Protein AF-A0A8J5UJA7-F1 (afdb_monomer_lite)

Foldseek 3Di:
DDDDDAQLCLQQFDPPDDDDPRHHPDPVSVVNRVVLFQADLEDEAEQHCLAALASLRVLRSVNGNHHVVGFYWFAHFNNRPCVPPPDWDQDPPRDTDRSDDRSDAQVVVVVSNVVVPDDQPDKDFQDDDDDPDDCPDPVNPDPPSPPPVTGITRGGD

Structure (mmCIF, N/CA/C/O backbone):
data_AF-A0A8J5UJA7-F1
#
_entry.id   AF-A0A8J5UJA7-F1
#
loop_
_atom_site.group_PDB
_atom_site.id
_atom_site.type_symbol
_atom_site.label_atom_id
_atom_site.label_alt_id
_atom_site.label_comp_id
_atom_site.label_asym_id
_atom_site.label_entity_id
_atom_site.label_seq_id
_atom_site.pdbx_PDB_ins_code
_atom_site.Cartn_x
_atom_site.Cartn_y
_atom_site.Cartn_z
_atom_site.occupancy
_atom_site.B_iso_or_equiv
_atom_site.auth_seq_id
_atom_site.auth_comp_id
_atom_site.auth_asym_id
_atom_site.auth_atom_id
_atom_site.pdbx_PDB_model_num
ATOM 1 N N . MET A 1 1 ? -21.028 -2.569 -5.971 1.00 78.75 1 MET A N 1
ATOM 2 C CA . MET A 1 1 ? -19.562 -2.725 -5.891 1.00 78.75 1 MET A CA 1
ATOM 3 C C . MET A 1 1 ? -19.004 -2.415 -7.264 1.00 78.75 1 MET A C 1
ATOM 5 O O . MET A 1 1 ? -19.542 -2.940 -8.232 1.00 78.75 1 MET A O 1
ATOM 9 N N . SER A 1 2 ? -18.017 -1.533 -7.346 1.00 94.25 2 SER A N 1
ATOM 10 C CA . SER A 1 2 ? -17.245 -1.229 -8.556 1.00 94.25 2 SER A CA 1
ATOM 11 C C . SER A 1 2 ? -15.904 -1.968 -8.517 1.00 94.25 2 SER A C 1
ATOM 13 O O . SER A 1 2 ? -15.485 -2.436 -7.459 1.00 94.25 2 SER A O 1
ATOM 15 N N . ILE A 1 3 ? -15.244 -2.079 -9.669 1.00 95.19 3 ILE A N 1
ATOM 16 C CA . ILE A 1 3 ? -13.855 -2.532 -9.799 1.00 95.19 3 ILE A CA 1
ATOM 17 C C . ILE A 1 3 ? -13.183 -1.586 -10.793 1.00 95.19 3 ILE A C 1
ATOM 19 O O . ILE A 1 3 ? -13.734 -1.349 -11.869 1.00 95.19 3 ILE A O 1
ATOM 23 N N . THR A 1 4 ? -12.008 -1.071 -10.443 1.00 93.56 4 THR A N 1
ATOM 24 C CA . THR A 1 4 ? -11.168 -0.268 -11.339 1.00 93.56 4 THR A CA 1
ATOM 25 C C . THR A 1 4 ? -10.038 -1.153 -11.855 1.00 93.56 4 THR A C 1
ATOM 27 O O . THR A 1 4 ? -9.356 -1.799 -11.063 1.00 93.56 4 THR A O 1
ATOM 30 N N . ALA A 1 5 ? -9.851 -1.223 -13.174 1.00 94.56 5 ALA A N 1
ATOM 31 C CA . ALA A 1 5 ? -8.795 -2.025 -13.788 1.00 94.56 5 ALA A CA 1
ATOM 32 C C . ALA A 1 5 ? -7.578 -1.144 -14.107 1.00 94.56 5 ALA A C 1
ATOM 34 O O . ALA A 1 5 ? -7.699 -0.183 -14.860 1.00 94.56 5 ALA A O 1
ATOM 35 N N . GLY A 1 6 ? -6.418 -1.476 -13.540 1.00 93.88 6 GLY A N 1
ATOM 36 C CA . GLY A 1 6 ? -5.172 -0.726 -13.707 1.00 93.88 6 GLY A CA 1
ATOM 37 C C . GLY A 1 6 ? -4.126 -1.122 -12.662 1.00 93.88 6 GLY A C 1
ATOM 38 O O . GLY A 1 6 ? -4.371 -2.001 -11.835 1.00 93.88 6 GLY A O 1
ATOM 39 N N . SER A 1 7 ? -2.962 -0.473 -12.696 1.00 95.19 7 SER A N 1
ATOM 40 C CA . SER A 1 7 ? -1.960 -0.583 -11.629 1.00 95.19 7 SER A CA 1
ATOM 41 C C . SER A 1 7 ? -2.387 0.257 -10.422 1.00 95.19 7 SER A C 1
ATOM 43 O O . SER A 1 7 ? -2.912 1.355 -10.581 1.00 95.19 7 SER A O 1
ATOM 45 N N . PHE A 1 8 ? -2.152 -0.229 -9.201 1.00 97.25 8 PHE A N 1
ATOM 46 C CA . PHE A 1 8 ? -2.604 0.452 -7.983 1.00 97.25 8 PHE A CA 1
ATOM 47 C C . PHE A 1 8 ? -2.068 1.889 -7.865 1.00 97.25 8 PHE A C 1
ATOM 49 O O . PHE A 1 8 ? -2.842 2.818 -7.651 1.00 97.25 8 PHE A O 1
ATOM 56 N N . ILE A 1 9 ? -0.770 2.099 -8.092 1.00 96.62 9 ILE A N 1
ATOM 57 C CA . ILE A 1 9 ? -0.158 3.437 -8.024 1.00 96.62 9 ILE A CA 1
ATOM 58 C C . ILE A 1 9 ? -0.538 4.322 -9.227 1.00 96.62 9 ILE A C 1
ATOM 60 O O . ILE A 1 9 ? -0.515 5.543 -9.125 1.00 96.62 9 ILE A O 1
ATOM 64 N N . ASP A 1 10 ? -0.954 3.726 -10.346 1.00 95.75 10 ASP A N 1
ATOM 65 C CA . ASP A 1 10 ? -1.473 4.446 -11.516 1.00 95.75 10 ASP A CA 1
ATOM 66 C C . ASP A 1 10 ? -2.883 4.999 -11.262 1.00 95.75 10 ASP A C 1
ATOM 68 O O . ASP A 1 10 ? -3.239 6.061 -11.752 1.00 95.75 10 ASP A O 1
ATOM 72 N N . LEU A 1 11 ? -3.678 4.302 -10.445 1.00 96.19 11 LEU A N 1
ATOM 73 C CA . LEU A 1 11 ? -5.052 4.678 -10.103 1.00 96.19 11 LEU A CA 1
ATOM 74 C C . LEU A 1 11 ? -5.156 5.533 -8.827 1.00 96.19 11 LEU A C 1
ATOM 76 O O . LEU A 1 11 ? -6.095 6.320 -8.694 1.00 96.19 11 LEU A O 1
ATOM 80 N N . TYR A 1 12 ? -4.215 5.364 -7.890 1.00 97.44 12 TYR A N 1
ATOM 81 C CA . TYR A 1 12 ? -4.292 5.896 -6.521 1.00 97.44 12 TYR A CA 1
ATOM 82 C C . TYR A 1 12 ? -2.990 6.549 -6.018 1.00 97.44 12 TYR A C 1
ATOM 84 O O . TYR A 1 12 ? -2.925 6.952 -4.862 1.00 97.44 12 TYR A O 1
ATOM 92 N N . GLY A 1 13 ? -1.937 6.638 -6.837 1.00 96.56 13 GLY A N 1
ATOM 93 C CA . GLY A 1 13 ? -0.658 7.238 -6.441 1.00 96.56 13 GLY A CA 1
ATOM 94 C C . GLY A 1 13 ? -0.660 8.773 -6.445 1.00 96.56 13 GLY A C 1
ATOM 95 O O . GLY A 1 13 ? -1.365 9.374 -7.258 1.00 96.56 13 GLY A O 1
ATOM 96 N N . PRO A 1 14 ? 0.153 9.419 -5.586 1.00 95.81 14 PRO A N 1
ATOM 97 C CA . PRO A 1 14 ? 0.363 10.864 -5.627 1.00 95.81 14 PRO A CA 1
ATOM 98 C C . PRO A 1 14 ? 1.118 11.308 -6.892 1.00 95.81 14 PRO A C 1
ATOM 100 O O . PRO A 1 14 ? 1.872 10.520 -7.463 1.00 95.81 14 PRO A O 1
ATOM 103 N N . PRO A 1 15 ? 0.994 12.587 -7.301 1.00 93.25 15 PRO A N 1
ATOM 104 C CA . PRO A 1 15 ? 1.591 13.106 -8.534 1.00 93.25 15 PRO A CA 1
ATOM 105 C C . PRO A 1 15 ? 3.133 13.155 -8.553 1.00 93.25 15 PRO A C 1
ATOM 107 O O . PRO A 1 15 ? 3.705 13.449 -9.600 1.00 93.25 15 PRO A O 1
ATOM 110 N N . ASP A 1 16 ? 3.816 12.900 -7.430 1.00 91.06 16 ASP A N 1
ATOM 111 C CA . ASP A 1 16 ? 5.276 13.016 -7.289 1.00 91.06 16 ASP A CA 1
ATOM 112 C C . ASP A 1 16 ? 6.059 11.720 -7.588 1.00 91.06 16 ASP A C 1
ATOM 114 O O . ASP A 1 16 ? 7.281 11.692 -7.425 1.00 91.06 16 ASP A O 1
ATOM 118 N N . LEU A 1 17 ? 5.386 10.643 -8.009 1.00 91.25 17 LEU A N 1
ATOM 119 C CA . LEU A 1 17 ? 6.049 9.383 -8.362 1.00 91.25 17 LEU A CA 1
ATOM 120 C C . LEU A 1 17 ? 6.726 9.442 -9.743 1.00 91.25 17 LEU A C 1
ATOM 122 O O . LEU A 1 17 ? 6.319 10.180 -10.642 1.00 91.25 17 LEU A O 1
ATOM 126 N N . GLN A 1 18 ? 7.766 8.624 -9.925 1.00 86.62 18 GLN A N 1
ATOM 127 C CA . GLN A 1 18 ? 8.485 8.518 -11.193 1.00 86.62 18 GLN A CA 1
ATOM 128 C C . GLN A 1 18 ? 7.671 7.730 -12.233 1.00 86.62 18 GLN A C 1
ATOM 130 O O . GLN A 1 18 ? 7.105 6.678 -11.931 1.00 86.62 18 GLN A O 1
ATOM 135 N N . ALA A 1 19 ? 7.666 8.210 -13.482 1.00 87.50 19 ALA A N 1
ATOM 136 C CA . ALA A 1 19 ? 7.064 7.505 -14.613 1.00 87.50 19 ALA A CA 1
ATOM 137 C C . ALA A 1 19 ? 7.647 6.087 -14.762 1.00 87.50 19 ALA A C 1
ATOM 139 O O . ALA A 1 19 ? 8.865 5.898 -14.822 1.00 87.50 19 ALA A O 1
ATOM 140 N N . SER A 1 20 ? 6.772 5.083 -14.813 1.00 87.88 20 SER A N 1
ATOM 141 C CA . SER A 1 20 ? 7.143 3.665 -14.853 1.00 87.88 20 SER A CA 1
ATOM 142 C C . SER A 1 20 ? 6.074 2.835 -15.582 1.00 87.88 20 SER A C 1
ATOM 144 O O . SER A 1 20 ? 4.958 3.313 -15.783 1.00 87.88 20 SER A O 1
ATOM 146 N N . PRO A 1 21 ? 6.337 1.561 -15.939 1.00 86.62 21 PRO A N 1
ATOM 147 C CA . PRO A 1 21 ? 5.319 0.670 -16.513 1.00 86.62 21 PRO A CA 1
ATOM 148 C C . PRO A 1 21 ? 4.082 0.445 -15.622 1.00 86.62 21 PRO A C 1
ATOM 150 O O . PRO A 1 21 ? 3.101 -0.141 -16.071 1.00 86.62 21 PRO A O 1
ATOM 153 N N . THR A 1 22 ? 4.147 0.875 -14.360 1.00 90.50 22 THR A N 1
ATOM 154 C CA . THR A 1 22 ? 3.094 0.789 -13.344 1.00 90.50 22 THR A CA 1
ATOM 155 C C . THR A 1 22 ? 2.576 2.156 -12.887 1.00 90.50 22 THR A C 1
ATOM 157 O O . THR A 1 22 ? 1.675 2.174 -12.055 1.00 90.50 22 THR A O 1
ATOM 160 N N . TYR A 1 23 ? 3.104 3.270 -13.407 1.00 93.56 23 TYR A N 1
ATOM 161 C CA . TYR A 1 23 ? 2.689 4.645 -13.105 1.00 93.56 23 TYR A CA 1
ATOM 162 C C . TYR A 1 23 ? 2.832 5.509 -14.368 1.00 93.56 23 TYR A C 1
ATOM 164 O O . TYR A 1 23 ? 3.935 5.895 -14.765 1.00 93.56 23 TYR A O 1
ATOM 172 N N . SER A 1 24 ? 1.709 5.791 -15.019 1.00 92.12 24 SER A N 1
ATOM 173 C CA . SER A 1 24 ? 1.615 6.550 -16.265 1.00 92.12 24 SER A CA 1
ATOM 174 C C . SER A 1 24 ? 1.481 8.056 -16.021 1.00 92.12 24 SER A C 1
ATOM 176 O O . SER A 1 24 ? 1.142 8.508 -14.924 1.00 92.12 24 SER A O 1
ATOM 178 N N . VAL A 1 25 ? 1.694 8.847 -17.073 1.00 90.06 25 VAL A N 1
ATOM 179 C CA . VAL A 1 25 ? 1.474 10.306 -17.090 1.00 90.06 25 VAL A CA 1
ATOM 180 C C . VAL A 1 25 ? 0.385 10.721 -18.091 1.00 90.06 25 VAL A C 1
ATOM 182 O O . VAL A 1 25 ? 0.348 11.866 -18.535 1.00 90.06 25 VAL A O 1
ATOM 185 N N . ASP A 1 26 ? -0.506 9.794 -18.465 1.00 91.56 26 ASP A N 1
ATOM 186 C CA . ASP A 1 26 ? -1.640 10.106 -19.342 1.00 91.56 26 ASP A CA 1
ATOM 187 C C . ASP A 1 26 ? -2.636 11.051 -18.634 1.00 91.56 26 ASP A C 1
ATOM 189 O O . ASP A 1 26 ? -2.985 10.786 -17.477 1.00 91.56 26 ASP A O 1
ATOM 193 N N . PRO A 1 27 ? -3.131 12.123 -19.290 1.00 93.19 27 PRO A N 1
ATOM 194 C CA . PRO A 1 27 ? -4.047 13.081 -18.669 1.00 93.19 27 PRO A CA 1
ATOM 195 C C . PRO A 1 27 ? -5.293 12.441 -18.046 1.00 93.19 27 PRO A C 1
ATOM 197 O O . PRO A 1 27 ? -5.669 12.808 -16.937 1.00 93.19 27 PRO A O 1
ATOM 200 N N . THR A 1 28 ? -5.877 11.427 -18.692 1.00 92.31 28 THR A N 1
ATOM 201 C CA . THR A 1 28 ? -7.068 10.709 -18.198 1.00 92.31 28 THR A CA 1
ATOM 202 C C . THR A 1 28 ? -6.795 10.019 -16.861 1.00 92.31 28 THR A C 1
ATOM 204 O O . THR A 1 28 ? -7.663 9.932 -15.994 1.00 92.31 28 THR A O 1
ATOM 207 N N . VAL A 1 29 ? -5.569 9.526 -16.682 1.00 92.81 29 VAL A N 1
ATOM 208 C CA . VAL A 1 29 ? -5.133 8.794 -15.487 1.00 92.81 29 VAL A CA 1
ATOM 209 C C . VAL A 1 29 ? -4.634 9.754 -14.400 1.00 92.81 29 VAL A C 1
ATOM 211 O O . VAL A 1 29 ? -4.768 9.483 -13.209 1.00 92.81 29 VAL A O 1
ATOM 214 N N . VAL A 1 30 ? -4.095 10.920 -14.775 1.00 94.44 30 VAL A N 1
ATOM 215 C CA . VAL A 1 30 ? -3.848 12.037 -13.840 1.00 94.44 30 VAL A CA 1
ATOM 216 C C . VAL A 1 30 ? -5.168 12.554 -13.252 1.00 94.44 30 VAL A C 1
ATOM 218 O O . VAL A 1 30 ? -5.281 12.655 -12.031 1.00 94.44 30 VAL A O 1
ATOM 221 N N . GLU A 1 31 ? -6.184 12.803 -14.085 1.00 94.25 31 GLU A N 1
ATOM 222 C CA . GLU A 1 31 ? -7.523 13.215 -13.634 1.00 94.25 31 GLU A CA 1
ATOM 223 C C . GLU A 1 31 ? -8.165 12.170 -12.707 1.00 94.25 31 GLU A C 1
ATOM 225 O O . GLU A 1 31 ? -8.730 12.526 -11.673 1.00 94.25 31 GLU A O 1
ATOM 230 N N . LEU A 1 32 ? -8.021 10.877 -13.023 1.00 93.75 32 LEU A N 1
ATOM 231 C CA . LEU A 1 32 ? -8.530 9.787 -12.188 1.00 93.75 32 LEU A CA 1
ATOM 232 C C . LEU A 1 32 ? -7.842 9.709 -10.812 1.00 93.75 32 LEU A C 1
ATOM 234 O O . LEU A 1 32 ? -8.524 9.479 -9.815 1.00 93.75 32 LEU A O 1
ATOM 238 N N . ARG A 1 33 ? -6.521 9.932 -10.732 1.00 95.12 33 ARG A N 1
ATOM 239 C CA . ARG A 1 33 ? -5.782 9.976 -9.453 1.00 95.12 33 ARG A CA 1
ATOM 240 C C . ARG A 1 33 ? -6.229 11.135 -8.573 1.00 95.12 33 ARG A C 1
ATOM 242 O O . ARG A 1 33 ? -6.612 10.895 -7.431 1.00 95.12 33 ARG A O 1
ATOM 249 N N . GLU A 1 34 ? -6.260 12.361 -9.098 1.00 95.62 34 GLU A N 1
ATOM 250 C CA . GLU A 1 34 ? -6.697 13.525 -8.307 1.00 95.62 34 GLU A CA 1
ATOM 251 C C . GLU A 1 34 ? -8.179 13.421 -7.895 1.00 95.62 34 GLU A C 1
ATOM 253 O O . GLU A 1 34 ? -8.538 13.896 -6.820 1.00 95.62 34 GLU A O 1
ATOM 258 N N . ALA A 1 35 ? -9.030 12.726 -8.663 1.00 95.81 35 ALA A N 1
ATOM 259 C CA . ALA A 1 35 ? -10.402 12.400 -8.251 1.00 95.81 35 ALA A CA 1
ATOM 260 C C . ALA A 1 35 ? -10.492 11.335 -7.132 1.00 95.81 35 ALA A C 1
ATOM 262 O O . ALA A 1 35 ? -11.484 11.302 -6.403 1.00 95.81 35 ALA A O 1
ATOM 263 N N . ASN A 1 36 ? -9.473 10.480 -6.978 1.00 96.69 36 ASN A N 1
ATOM 264 C CA . ASN A 1 36 ? -9.382 9.456 -5.929 1.00 96.69 36 ASN A CA 1
ATOM 265 C C . ASN A 1 36 ? -8.641 9.932 -4.660 1.00 96.69 36 ASN A C 1
ATOM 267 O O . ASN A 1 36 ? -8.596 9.203 -3.663 1.00 96.69 36 ASN A O 1
ATOM 271 N N . LYS A 1 37 ? -8.055 11.130 -4.676 1.00 97.69 37 LYS A N 1
ATOM 272 C CA . LYS A 1 37 ? -7.344 11.738 -3.546 1.00 97.69 37 LYS A CA 1
ATOM 273 C C . LYS A 1 37 ? -8.276 12.010 -2.365 1.00 97.69 37 LYS A C 1
ATOM 275 O O . LYS A 1 37 ? -9.363 12.548 -2.556 1.00 97.69 37 LYS A O 1
ATOM 280 N N . GLU A 1 38 ? -7.843 11.672 -1.149 1.00 97.75 38 GLU A N 1
ATOM 281 C CA . GLU A 1 38 ? -8.638 11.814 0.085 1.00 97.75 38 GLU A CA 1
ATOM 282 C C . GLU A 1 38 ? -10.097 11.306 -0.044 1.00 97.75 38 GLU A C 1
ATOM 284 O O . GLU A 1 38 ? -11.034 11.894 0.501 1.00 97.75 38 GLU A O 1
ATOM 289 N N . SER A 1 39 ? -10.316 10.215 -0.790 1.00 97.38 39 SER A N 1
ATOM 290 C CA . SER A 1 39 ? -11.662 9.733 -1.141 1.00 97.38 39 SER A CA 1
ATOM 291 C C . SER A 1 39 ? -12.127 8.521 -0.326 1.00 97.38 39 SER A C 1
ATOM 293 O O . SER A 1 39 ? -13.333 8.365 -0.109 1.00 97.38 39 SER A O 1
ATOM 295 N N . PHE A 1 40 ? -11.204 7.706 0.197 1.00 96.94 40 PHE A N 1
ATOM 296 C CA . PHE A 1 40 ? -11.518 6.480 0.937 1.00 96.94 40 PHE A CA 1
ATOM 297 C C . PHE A 1 40 ? -11.400 6.668 2.452 1.00 96.94 40 PHE A C 1
ATOM 299 O O . PHE A 1 40 ? -10.381 7.124 2.961 1.00 96.94 40 PHE A O 1
ATOM 306 N N . ASP A 1 41 ? -12.439 6.268 3.186 1.00 96.06 41 ASP A N 1
ATOM 307 C CA . ASP A 1 41 ? -12.427 6.208 4.656 1.00 96.06 41 ASP A CA 1
ATOM 308 C C . ASP A 1 41 ? -11.597 5.014 5.161 1.00 96.06 41 ASP A C 1
ATOM 310 O O . ASP A 1 41 ? -11.020 5.070 6.240 1.00 96.06 41 ASP A O 1
ATOM 314 N N . VAL A 1 42 ? -11.544 3.937 4.366 1.00 96.31 42 VAL A N 1
ATOM 315 C CA . VAL A 1 42 ? -10.899 2.651 4.667 1.00 96.31 42 VAL A CA 1
ATOM 316 C C . VAL A 1 42 ? -10.222 2.118 3.402 1.00 96.31 42 VAL A C 1
ATOM 318 O O . VAL A 1 42 ? -10.880 1.964 2.372 1.00 96.31 42 VAL A O 1
ATOM 321 N N . VAL A 1 43 ? -8.947 1.741 3.499 1.00 97.06 43 VAL A N 1
ATOM 322 C CA . VAL A 1 43 ? -8.238 0.904 2.517 1.00 97.06 43 VAL A CA 1
ATOM 323 C C . VAL A 1 43 ? -7.927 -0.454 3.144 1.00 97.06 43 VAL A C 1
ATOM 325 O O . VAL A 1 43 ? -7.519 -0.539 4.301 1.00 97.06 43 VAL A O 1
ATOM 328 N N . VAL A 1 44 ? -8.111 -1.533 2.376 1.00 97.44 44 VAL A N 1
ATOM 329 C CA . VAL A 1 44 ? -7.785 -2.900 2.811 1.00 97.44 44 VAL A CA 1
ATOM 330 C C . VAL A 1 44 ? -6.847 -3.565 1.809 1.00 97.44 44 VAL A C 1
ATOM 332 O O . VAL A 1 44 ? -7.223 -3.786 0.659 1.00 97.44 44 VAL A O 1
ATOM 335 N N . THR A 1 45 ? -5.642 -3.929 2.247 1.00 97.12 45 THR A N 1
ATOM 336 C CA . THR A 1 45 ? -4.664 -4.686 1.453 1.00 97.12 45 THR A CA 1
ATOM 337 C C . THR A 1 45 ? -4.581 -6.125 1.963 1.00 97.12 45 THR A C 1
ATOM 339 O O . THR A 1 45 ? -4.406 -6.359 3.158 1.00 97.12 45 THR A O 1
ATOM 342 N N . SER A 1 46 ? -4.714 -7.120 1.081 1.00 95.88 46 SER A N 1
ATOM 343 C CA . SER A 1 46 ? -4.636 -8.534 1.476 1.00 95.88 46 SER A CA 1
ATOM 344 C C . SER A 1 46 ? -3.796 -9.346 0.494 1.00 95.88 46 SER A C 1
ATOM 346 O O . SER A 1 46 ? -4.138 -9.392 -0.684 1.00 95.88 46 SER A O 1
ATOM 348 N N . PHE A 1 47 ? -2.700 -9.953 0.974 1.00 94.38 47 PHE A N 1
ATOM 349 C CA . PHE A 1 47 ? -1.666 -10.616 0.152 1.00 94.38 47 PHE A CA 1
ATOM 350 C C . PHE A 1 47 ? -1.230 -9.736 -1.041 1.00 94.38 47 PHE A C 1
ATOM 352 O O . PHE A 1 47 ? -1.348 -10.137 -2.198 1.00 94.38 47 PHE A O 1
ATOM 359 N N . PHE A 1 48 ? -0.841 -8.487 -0.747 1.00 96.81 48 PHE A N 1
ATOM 360 C CA . PHE A 1 48 ? -0.718 -7.428 -1.756 1.00 96.81 48 PHE A CA 1
ATOM 361 C C . PHE A 1 48 ? 0.539 -6.553 -1.644 1.00 96.81 48 PHE A C 1
ATOM 363 O O . PHE A 1 48 ? 1.119 -6.218 -2.676 1.00 96.81 48 PHE A O 1
ATOM 370 N N . LEU A 1 49 ? 0.984 -6.175 -0.436 1.00 95.56 49 LEU A N 1
ATOM 371 C CA . LEU A 1 49 ? 2.151 -5.287 -0.278 1.00 95.56 49 LEU A CA 1
ATOM 372 C C . LEU A 1 49 ? 3.430 -5.894 -0.862 1.00 95.56 49 LEU A C 1
ATOM 374 O O . LEU A 1 49 ? 4.248 -5.190 -1.444 1.00 95.56 49 LEU A O 1
ATOM 378 N N . ASP A 1 50 ? 3.562 -7.211 -0.758 1.00 93.62 50 ASP A N 1
ATOM 379 C CA . ASP A 1 50 ? 4.668 -7.990 -1.295 1.00 93.62 50 ASP A CA 1
ATOM 380 C C . ASP A 1 50 ? 4.627 -8.174 -2.822 1.00 93.62 50 ASP A C 1
ATOM 382 O O . ASP A 1 50 ? 5.591 -8.671 -3.399 1.00 93.62 50 ASP A O 1
ATOM 386 N N . THR A 1 51 ? 3.582 -7.693 -3.508 1.00 95.50 51 THR A N 1
ATOM 387 C CA . THR A 1 51 ? 3.551 -7.584 -4.982 1.00 95.50 51 THR A CA 1
ATOM 388 C C . THR A 1 51 ? 4.179 -6.291 -5.519 1.00 95.50 51 THR A C 1
ATOM 390 O O . THR A 1 51 ? 4.283 -6.116 -6.734 1.00 95.50 51 THR A O 1
ATOM 393 N N . ALA A 1 52 ? 4.629 -5.385 -4.644 1.00 93.94 52 ALA A N 1
ATOM 394 C CA . ALA A 1 52 ? 5.287 -4.145 -5.037 1.00 93.94 52 ALA A CA 1
ATOM 395 C C . ALA A 1 52 ? 6.748 -4.372 -5.469 1.00 93.94 52 ALA A C 1
ATOM 397 O O . ALA A 1 52 ? 7.517 -5.017 -4.762 1.00 93.94 52 ALA A O 1
ATOM 398 N N . SER A 1 53 ? 7.166 -3.755 -6.580 1.00 91.94 53 SER A N 1
ATOM 399 C CA . SER A 1 53 ? 8.593 -3.546 -6.895 1.00 91.94 53 SER A CA 1
ATOM 400 C C . SER A 1 53 ? 9.197 -2.366 -6.124 1.00 91.94 53 SER A C 1
ATOM 402 O O . SER A 1 53 ? 10.409 -2.284 -5.949 1.00 91.94 53 SER A O 1
ATOM 404 N N . ASN A 1 54 ? 8.349 -1.447 -5.654 1.00 93.94 54 ASN A N 1
ATOM 405 C CA . ASN A 1 54 ? 8.711 -0.378 -4.735 1.00 93.94 54 ASN A CA 1
ATOM 406 C C . ASN A 1 54 ? 7.592 -0.197 -3.700 1.00 93.94 54 ASN A C 1
ATOM 408 O O . ASN A 1 54 ? 6.550 0.400 -3.976 1.00 93.94 54 ASN A O 1
ATOM 412 N N . ILE A 1 55 ? 7.806 -0.718 -2.492 1.00 95.44 55 ILE A N 1
ATOM 413 C CA . ILE A 1 55 ? 6.830 -0.636 -1.397 1.00 95.44 55 ILE A CA 1
ATOM 414 C C . ILE A 1 55 ? 6.550 0.812 -0.951 1.00 95.44 55 ILE A C 1
ATOM 416 O O . ILE A 1 55 ? 5.444 1.114 -0.506 1.00 95.44 55 ILE A O 1
ATOM 420 N N . ILE A 1 56 ? 7.502 1.735 -1.135 1.00 95.56 56 ILE A N 1
ATOM 421 C CA . ILE A 1 56 ? 7.344 3.153 -0.774 1.00 95.56 56 ILE A CA 1
ATOM 422 C C . ILE A 1 56 ? 6.261 3.807 -1.648 1.00 95.56 56 ILE A C 1
ATOM 424 O O . ILE A 1 56 ? 5.449 4.580 -1.144 1.00 95.56 56 ILE A O 1
ATOM 428 N N . GLU A 1 57 ? 6.198 3.463 -2.939 1.00 95.75 57 GLU A N 1
ATOM 429 C CA . GLU A 1 57 ? 5.159 3.940 -3.866 1.00 95.75 57 GLU A CA 1
ATOM 430 C C . GLU A 1 57 ? 3.766 3.428 -3.473 1.00 95.75 57 GLU A C 1
ATOM 432 O O . GLU A 1 57 ? 2.793 4.178 -3.542 1.00 95.75 57 GLU A O 1
ATOM 437 N N . TYR A 1 58 ? 3.669 2.182 -2.996 1.00 97.25 58 TYR A N 1
ATOM 438 C CA . TYR A 1 58 ? 2.413 1.615 -2.495 1.00 97.25 58 TYR A CA 1
ATOM 439 C C . TYR A 1 58 ? 1.949 2.328 -1.217 1.00 97.25 58 TYR A C 1
ATOM 441 O O . TYR A 1 58 ? 0.795 2.742 -1.150 1.00 97.25 58 TYR A O 1
ATOM 449 N N . ILE A 1 59 ? 2.828 2.536 -0.227 1.00 97.00 59 ILE A N 1
ATOM 450 C CA . ILE A 1 59 ? 2.462 3.243 1.017 1.00 97.00 59 ILE A CA 1
ATOM 451 C C . ILE A 1 59 ? 2.075 4.702 0.720 1.00 97.00 59 ILE A C 1
ATOM 453 O O . ILE A 1 59 ? 1.077 5.194 1.248 1.00 97.00 59 ILE A O 1
ATOM 457 N N . LYS A 1 60 ? 2.797 5.377 -0.187 1.00 96.94 60 LYS A N 1
ATOM 458 C CA . LYS A 1 60 ? 2.436 6.714 -0.690 1.00 96.94 60 LYS A CA 1
ATOM 459 C C . LYS A 1 60 ? 1.048 6.749 -1.336 1.00 96.94 60 LYS A C 1
ATOM 461 O O . LYS A 1 60 ? 0.279 7.660 -1.049 1.00 96.94 60 LYS A O 1
ATOM 466 N N . ALA A 1 61 ? 0.718 5.778 -2.188 1.00 97.62 61 ALA A N 1
ATOM 467 C CA . ALA A 1 61 ? -0.592 5.692 -2.834 1.00 97.62 61 ALA A CA 1
ATOM 468 C C . ALA A 1 61 ? -1.727 5.441 -1.826 1.00 97.62 61 ALA A C 1
ATOM 470 O O . ALA A 1 61 ? -2.761 6.101 -1.886 1.00 97.62 61 ALA A O 1
ATOM 471 N N . ILE A 1 62 ? -1.507 4.557 -0.846 1.00 98.06 62 ILE A N 1
ATOM 472 C CA . ILE A 1 62 ? -2.455 4.320 0.256 1.00 98.06 62 ILE A CA 1
ATOM 473 C C . ILE A 1 62 ? -2.688 5.617 1.043 1.00 98.06 62 ILE A C 1
ATOM 475 O O . ILE A 1 62 ? -3.833 5.990 1.266 1.00 98.06 62 ILE A O 1
ATOM 479 N N . SER A 1 63 ? -1.619 6.335 1.403 1.00 96.31 63 SER A N 1
ATOM 480 C CA . SER A 1 63 ? -1.692 7.619 2.115 1.00 96.31 63 SER A CA 1
ATOM 481 C C . SER A 1 63 ? -2.428 8.711 1.324 1.00 96.31 63 SER A C 1
ATOM 483 O O . SER A 1 63 ? -3.208 9.463 1.897 1.00 96.31 63 SER A O 1
ATOM 485 N N . TYR A 1 64 ? -2.216 8.788 0.007 1.00 97.44 64 TYR A N 1
ATOM 486 C CA . TYR A 1 64 ? -2.812 9.812 -0.859 1.00 97.44 64 TYR A CA 1
ATOM 487 C C . TYR A 1 64 ? -4.312 9.596 -1.123 1.00 97.44 64 TYR A C 1
ATOM 489 O O . TYR A 1 64 ? -5.063 10.570 -1.228 1.00 97.44 64 TYR A O 1
ATOM 497 N N . CYS A 1 65 ? -4.769 8.343 -1.236 1.00 97.69 65 CYS A N 1
ATOM 498 C CA . CYS A 1 65 ? -6.185 8.044 -1.463 1.00 97.69 65 CYS A CA 1
ATOM 499 C C . CYS A 1 65 ? -7.011 7.945 -0.163 1.00 97.69 65 CYS A C 1
ATOM 501 O O . CYS A 1 65 ? -8.234 8.122 -0.207 1.00 97.69 65 CYS A O 1
ATOM 503 N N . LEU A 1 66 ? -6.359 7.739 0.990 1.00 97.50 66 LEU A N 1
ATOM 504 C CA . LEU A 1 66 ? -6.971 7.856 2.317 1.00 97.50 66 LEU A CA 1
ATOM 505 C C . LEU A 1 66 ? -7.447 9.279 2.605 1.00 97.50 66 LEU A C 1
ATOM 507 O O . LEU A 1 66 ? -6.740 10.257 2.371 1.00 97.50 66 LEU A O 1
ATOM 511 N N . LYS A 1 67 ? -8.623 9.387 3.219 1.00 96.06 67 LYS A N 1
ATOM 512 C CA . LYS A 1 67 ? -9.039 10.591 3.944 1.00 96.06 67 LYS A CA 1
ATOM 513 C C . LYS A 1 67 ? -8.111 10.861 5.131 1.00 96.06 67 LYS A C 1
ATOM 515 O O . LYS A 1 67 ? -7.502 9.948 5.689 1.00 96.06 67 LYS A O 1
ATOM 520 N N . LYS A 1 68 ? -8.088 12.120 5.577 1.00 91.75 68 LYS A N 1
ATOM 521 C CA . LYS A 1 68 ? -7.599 12.470 6.921 1.00 91.75 68 LYS A CA 1
ATOM 522 C C . LYS A 1 68 ? -8.372 11.664 7.966 1.00 91.75 68 LYS A C 1
ATOM 524 O O . LYS A 1 68 ? -9.578 11.479 7.817 1.00 91.75 68 LYS A O 1
ATOM 529 N N . ASP A 1 69 ? -7.654 11.175 8.974 1.00 89.75 69 ASP A N 1
ATOM 530 C CA . ASP A 1 69 ? -8.156 10.255 10.006 1.00 89.75 69 ASP A CA 1
ATOM 531 C C . ASP A 1 69 ? -8.749 8.938 9.439 1.00 89.75 69 ASP A C 1
ATOM 533 O O . ASP A 1 69 ? -9.552 8.270 10.090 1.00 89.75 69 ASP A O 1
ATOM 537 N N . GLY A 1 70 ? -8.359 8.572 8.209 1.00 93.00 70 GLY A N 1
ATOM 538 C CA . GLY A 1 70 ? -8.739 7.335 7.529 1.00 93.00 70 GLY A CA 1
ATOM 539 C C . GLY A 1 70 ? -7.901 6.113 7.925 1.00 93.00 70 GLY A C 1
ATOM 540 O O . GLY A 1 70 ? -6.853 6.212 8.561 1.00 93.00 70 GLY A O 1
ATOM 541 N N . ILE A 1 71 ? -8.386 4.947 7.503 1.00 94.88 71 ILE A N 1
ATOM 542 C CA . ILE A 1 71 ? -8.055 3.621 8.046 1.00 94.88 71 ILE A CA 1
ATOM 543 C C . ILE A 1 71 ? -7.293 2.764 7.021 1.00 94.88 71 ILE A C 1
ATOM 545 O O . ILE A 1 71 ? -7.684 2.722 5.852 1.00 94.88 71 ILE A O 1
ATOM 549 N N . TRP A 1 72 ? -6.270 2.000 7.436 1.00 97.75 72 TRP A N 1
ATOM 550 C CA . TRP A 1 72 ? -5.536 1.077 6.543 1.00 97.75 72 TRP A CA 1
ATOM 551 C C . TRP A 1 72 ? -5.311 -0.336 7.124 1.00 97.75 72 TRP A C 1
ATOM 553 O O . TRP A 1 72 ? -4.293 -0.659 7.734 1.00 97.75 72 TRP A O 1
ATOM 563 N N . ILE A 1 73 ? -6.218 -1.260 6.820 1.00 96.00 73 ILE A N 1
ATOM 564 C CA . ILE A 1 73 ? -6.085 -2.658 7.247 1.00 96.00 73 ILE A CA 1
ATOM 565 C C . ILE A 1 73 ? -5.206 -3.430 6.251 1.00 96.00 73 ILE A C 1
ATOM 567 O O . ILE A 1 73 ? -5.539 -3.538 5.073 1.00 96.00 73 ILE A O 1
ATOM 571 N N . ASN A 1 74 ? -4.123 -4.051 6.716 1.00 95.69 74 ASN A N 1
ATOM 572 C CA . ASN A 1 74 ? -3.248 -4.907 5.916 1.00 95.69 74 ASN A CA 1
ATOM 573 C C . ASN A 1 74 ? -3.085 -6.324 6.501 1.00 95.69 74 ASN A C 1
ATOM 575 O O . ASN A 1 74 ? -2.627 -6.500 7.631 1.00 95.69 74 ASN A O 1
ATOM 579 N N . PHE A 1 75 ? -3.350 -7.345 5.681 1.00 93.75 75 PHE A N 1
ATOM 580 C CA . PHE A 1 75 ? -3.175 -8.761 6.020 1.00 93.75 75 PHE A CA 1
ATOM 581 C C . PHE A 1 75 ? -2.322 -9.491 4.973 1.00 93.75 75 PHE A C 1
ATOM 583 O O . PHE A 1 75 ? -2.756 -9.664 3.836 1.00 93.75 75 PHE A O 1
ATOM 590 N N . GLY A 1 76 ? -1.152 -10.015 5.339 1.00 90.56 76 GLY A N 1
ATOM 591 C CA . GLY A 1 76 ? -0.363 -10.832 4.414 1.00 90.56 76 GLY A CA 1
ATOM 592 C C . GLY A 1 76 ? 0.955 -11.359 4.987 1.00 90.56 76 GLY A C 1
ATOM 593 O O . GLY A 1 76 ? 1.291 -11.079 6.139 1.00 90.56 76 GLY A O 1
ATOM 594 N N . PRO A 1 77 ? 1.695 -12.148 4.191 1.00 91.50 77 PRO A N 1
ATOM 595 C CA . PRO A 1 77 ? 3.120 -12.371 4.380 1.00 91.50 77 PRO A CA 1
ATOM 596 C C . PRO A 1 77 ? 3.923 -11.156 3.870 1.00 91.50 77 PRO A C 1
ATOM 598 O O . PRO A 1 77 ? 3.358 -10.126 3.510 1.00 91.50 77 PRO A O 1
ATOM 601 N N . LEU A 1 78 ? 5.251 -11.288 3.866 1.00 92.00 78 LEU A N 1
ATOM 602 C CA . LEU A 1 78 ? 6.166 -10.424 3.115 1.00 92.00 78 LEU A CA 1
ATOM 603 C C . LEU A 1 78 ? 7.015 -11.319 2.199 1.00 92.00 78 LEU A C 1
ATOM 605 O O . LEU A 1 78 ? 8.197 -11.542 2.455 1.00 92.00 78 LEU A O 1
ATOM 609 N N . LEU A 1 79 ? 6.373 -11.936 1.204 1.00 92.88 79 LEU A N 1
ATOM 610 C CA . LEU A 1 79 ? 7.008 -12.819 0.222 1.00 92.88 79 LEU A CA 1
ATOM 611 C C . LEU A 1 79 ? 7.252 -12.029 -1.070 1.00 92.88 79 LEU A C 1
ATOM 613 O O . LEU A 1 79 ? 6.498 -12.147 -2.035 1.00 92.88 79 LEU A O 1
ATOM 617 N N . TRP A 1 80 ? 8.272 -11.171 -1.038 1.00 93.19 80 TRP A N 1
ATOM 618 C CA . TRP A 1 80 ? 8.538 -10.159 -2.061 1.00 93.19 80 TRP A CA 1
ATOM 619 C C . TRP A 1 80 ? 8.598 -10.754 -3.477 1.00 93.19 80 TRP A C 1
ATOM 621 O O . TRP A 1 80 ? 9.495 -11.521 -3.819 1.00 93.19 80 TRP A O 1
ATOM 631 N N . HIS A 1 81 ? 7.637 -10.379 -4.323 1.00 91.62 81 HIS A N 1
ATOM 632 C CA . HIS A 1 81 ? 7.377 -11.016 -5.617 1.00 91.62 81 HIS A CA 1
ATOM 633 C C . HIS A 1 81 ? 8.542 -10.910 -6.614 1.00 91.62 81 HIS A C 1
ATOM 635 O O . HIS A 1 81 ? 8.679 -11.754 -7.499 1.00 91.62 81 HIS A O 1
ATOM 641 N N . PHE A 1 82 ? 9.380 -9.882 -6.466 1.00 91.50 82 PHE A N 1
ATOM 642 C CA . PHE A 1 82 ? 10.556 -9.640 -7.301 1.00 91.50 82 PHE A CA 1
ATOM 643 C C . PHE A 1 82 ? 11.876 -10.066 -6.635 1.00 91.50 82 PHE A C 1
ATOM 645 O O . PHE A 1 82 ? 12.943 -9.820 -7.200 1.00 91.50 82 PHE A O 1
ATOM 652 N N . GLU A 1 83 ? 11.840 -10.745 -5.479 1.00 88.62 83 GLU A N 1
ATOM 653 C CA . GLU A 1 83 ? 13.045 -11.317 -4.872 1.00 88.62 83 GLU A CA 1
ATOM 654 C C . GLU A 1 83 ? 13.709 -12.286 -5.864 1.00 88.62 83 GLU A C 1
ATOM 656 O O . GLU A 1 83 ? 13.105 -13.236 -6.362 1.00 88.62 83 GLU A O 1
ATOM 661 N N . GLY A 1 84 ? 14.973 -12.020 -6.197 1.00 87.81 84 GLY A N 1
ATOM 662 C CA . GLY A 1 84 ? 15.691 -12.796 -7.207 1.00 87.81 84 GLY A CA 1
ATOM 663 C C . GLY A 1 84 ? 15.334 -12.470 -8.665 1.00 87.81 84 GLY A C 1
ATOM 664 O O . GLY A 1 84 ? 15.916 -13.086 -9.555 1.00 87.81 84 GLY A O 1
ATOM 665 N N . ASP A 1 85 ? 14.489 -11.477 -8.966 1.00 88.81 85 ASP A N 1
ATOM 666 C CA . ASP A 1 85 ? 14.323 -10.996 -10.344 1.00 88.81 85 ASP A CA 1
ATOM 667 C C . ASP A 1 85 ? 15.623 -10.312 -10.808 1.00 88.81 85 ASP A C 1
ATOM 669 O O . ASP A 1 85 ? 16.111 -9.364 -10.194 1.00 88.81 85 ASP A O 1
ATOM 673 N N . HIS A 1 86 ? 16.261 -10.830 -11.857 1.00 86.12 86 HIS A N 1
ATOM 674 C CA . HIS A 1 86 ? 17.472 -10.248 -12.455 1.00 86.12 86 HIS A CA 1
ATOM 675 C C . HIS A 1 86 ? 17.184 -9.481 -13.755 1.00 86.12 86 HIS A C 1
ATOM 677 O O . HIS A 1 86 ? 18.121 -8.988 -14.385 1.00 86.12 86 HIS A O 1
ATOM 683 N N . ASN A 1 87 ? 15.918 -9.362 -14.163 1.00 85.56 87 ASN A N 1
ATOM 684 C CA . ASN A 1 87 ? 15.544 -8.606 -15.350 1.00 85.56 87 ASN A CA 1
ATOM 685 C C . ASN A 1 87 ? 15.688 -7.096 -15.108 1.00 85.56 87 ASN A C 1
ATOM 687 O O . ASN A 1 87 ? 15.296 -6.565 -14.069 1.00 85.56 87 ASN A O 1
ATOM 691 N N . VAL A 1 88 ? 16.212 -6.397 -16.114 1.00 82.81 88 VAL A N 1
ATOM 692 C CA . VAL A 1 88 ? 16.295 -4.933 -16.150 1.00 82.81 88 VAL A CA 1
ATOM 693 C C . VAL A 1 88 ? 15.503 -4.459 -17.359 1.00 82.81 88 VAL A C 1
ATOM 695 O O . VAL A 1 88 ? 15.785 -4.864 -18.486 1.00 82.81 88 VAL A O 1
ATOM 698 N N . THR A 1 89 ? 14.501 -3.614 -17.131 1.00 81.62 89 THR A N 1
ATOM 699 C CA . THR A 1 89 ? 13.730 -2.974 -18.209 1.00 81.62 89 THR A CA 1
ATOM 700 C C . THR A 1 89 ? 14.295 -1.578 -18.441 1.00 81.62 89 THR A C 1
ATOM 702 O O . THR A 1 89 ? 14.598 -0.888 -17.476 1.00 81.62 89 THR A O 1
ATOM 705 N N . MET A 1 90 ? 14.434 -1.129 -19.687 1.00 78.69 90 MET A N 1
ATOM 706 C CA . MET A 1 90 ? 14.819 0.264 -19.944 1.00 78.69 90 MET A CA 1
ATOM 707 C C . MET A 1 90 ? 13.579 1.155 -19.866 1.00 78.69 90 MET A C 1
ATOM 709 O O . MET A 1 90 ? 12.605 0.920 -20.580 1.00 78.69 90 MET A O 1
ATOM 713 N N . GLY A 1 91 ? 13.613 2.143 -18.974 1.00 73.62 91 GLY A N 1
ATOM 714 C CA . GLY A 1 91 ? 12.625 3.213 -18.898 1.00 73.62 91 GLY A CA 1
ATOM 715 C C . GLY A 1 91 ? 12.931 4.350 -19.871 1.00 73.62 91 GLY A C 1
ATOM 716 O O . GLY A 1 91 ? 13.843 4.271 -20.702 1.00 73.62 91 GLY A O 1
ATOM 717 N N . GLU A 1 92 ? 12.185 5.445 -19.740 1.00 69.38 92 GLU A N 1
ATOM 718 C CA . GLU A 1 92 ? 12.462 6.671 -20.488 1.00 69.38 92 GLU A CA 1
ATOM 719 C C . GLU A 1 92 ? 13.891 7.181 -20.220 1.00 69.38 92 GLU A C 1
ATOM 721 O O . GLU A 1 92 ? 14.470 6.971 -19.151 1.00 69.38 92 GLU A O 1
ATOM 726 N N . GLY A 1 93 ? 14.506 7.806 -21.228 1.00 75.50 93 GLY A N 1
ATOM 727 C CA . GLY A 1 93 ? 15.887 8.293 -21.136 1.00 75.50 93 GLY A CA 1
ATOM 728 C C . GLY A 1 93 ? 16.967 7.204 -21.011 1.00 75.50 93 GLY A C 1
ATOM 729 O O . GLY A 1 93 ? 18.103 7.536 -20.686 1.00 75.50 93 GLY A O 1
ATOM 730 N N . ASN A 1 94 ? 16.643 5.929 -21.275 1.00 77.44 94 ASN A N 1
A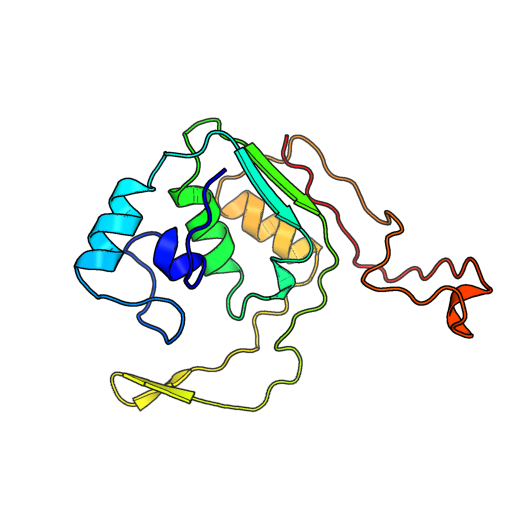TOM 731 C CA . ASN A 1 94 ? 17.507 4.758 -21.038 1.00 77.44 94 ASN A CA 1
ATOM 732 C C . ASN A 1 94 ? 17.884 4.541 -19.557 1.00 77.44 94 ASN A C 1
ATOM 734 O O . ASN A 1 94 ? 18.921 3.943 -19.262 1.00 77.44 94 ASN A O 1
ATOM 738 N N . VAL A 1 95 ? 17.056 5.005 -18.616 1.00 79.94 95 VAL A N 1
ATOM 739 C CA . VAL A 1 95 ? 17.249 4.713 -17.188 1.00 79.94 95 VAL A CA 1
ATOM 740 C C . VAL A 1 95 ? 16.902 3.236 -16.920 1.00 79.94 95 VAL A C 1
ATOM 742 O O . VAL A 1 95 ? 15.805 2.804 -17.283 1.00 79.94 95 VAL A O 1
ATOM 745 N N . PRO A 1 96 ? 17.790 2.436 -16.298 1.00 82.81 96 PRO A N 1
ATOM 746 C CA . PRO A 1 96 ? 17.507 1.035 -16.001 1.00 82.81 96 PRO A CA 1
ATOM 747 C C . PRO A 1 96 ? 16.511 0.906 -14.841 1.00 82.81 96 PRO A C 1
ATOM 749 O O . PRO A 1 96 ? 16.824 1.227 -13.696 1.00 82.81 96 PRO A O 1
ATOM 752 N N . ILE A 1 97 ? 15.321 0.383 -15.130 1.00 83.75 97 ILE A N 1
ATOM 753 C CA . ILE A 1 97 ? 14.313 0.008 -14.138 1.00 83.75 97 ILE A CA 1
ATOM 754 C C . ILE A 1 97 ? 14.640 -1.398 -13.630 1.00 83.75 97 ILE A C 1
ATOM 756 O O . ILE A 1 97 ? 14.549 -2.387 -14.367 1.00 83.75 97 ILE A O 1
ATOM 760 N N . ILE A 1 98 ? 15.007 -1.468 -12.353 1.00 85.75 98 ILE A N 1
ATOM 761 C CA . ILE A 1 98 ? 15.252 -2.695 -11.592 1.00 85.75 98 ILE A CA 1
ATOM 762 C C . ILE A 1 98 ? 14.035 -2.908 -10.684 1.00 85.75 98 ILE A C 1
ATOM 764 O O . ILE A 1 98 ? 13.587 -1.967 -10.037 1.00 85.75 98 ILE A O 1
ATOM 768 N N . ARG A 1 99 ? 13.474 -4.123 -10.655 1.00 85.62 99 ARG A N 1
ATOM 769 C CA . ARG A 1 99 ? 12.241 -4.427 -9.894 1.00 85.62 99 ARG A CA 1
ATOM 770 C C . ARG A 1 99 ? 12.472 -4.940 -8.471 1.00 85.62 99 ARG A C 1
ATOM 772 O O . ARG A 1 99 ? 11.512 -5.104 -7.729 1.00 85.62 99 ARG A O 1
ATOM 779 N N . LYS A 1 100 ? 13.733 -5.204 -8.138 1.00 88.00 100 LYS A N 1
ATOM 780 C CA . LYS A 1 100 ? 14.214 -5.746 -6.867 1.00 88.00 100 LYS A CA 1
ATOM 781 C C . LYS A 1 100 ? 15.114 -4.753 -6.134 1.00 88.00 100 LYS A C 1
ATOM 783 O O . LYS A 1 100 ? 15.588 -3.792 -6.739 1.00 88.00 100 LYS A O 1
ATOM 788 N N . GLY A 1 101 ? 15.450 -5.053 -4.886 1.00 86.50 101 GLY A N 1
ATOM 789 C CA . GLY A 1 101 ? 16.342 -4.261 -4.031 1.00 86.50 101 GLY A CA 1
ATOM 790 C C . GLY A 1 101 ? 15.619 -3.454 -2.951 1.00 86.50 101 GLY A C 1
ATOM 791 O O . GLY A 1 101 ? 16.257 -2.652 -2.273 1.00 86.50 101 GLY A O 1
ATOM 792 N N . LEU A 1 102 ? 14.305 -3.650 -2.802 1.00 91.19 102 LEU A N 1
ATOM 793 C CA . LEU A 1 102 ? 13.457 -3.050 -1.764 1.00 91.19 102 LEU A CA 1
ATOM 794 C C . LEU A 1 102 ? 12.692 -4.128 -0.972 1.00 91.19 102 LEU A C 1
ATOM 796 O O . LEU A 1 102 ? 11.601 -3.884 -0.457 1.00 91.19 102 LEU A O 1
ATOM 800 N N . GLU A 1 103 ? 13.283 -5.320 -0.859 1.00 92.19 103 GLU A N 1
ATOM 801 C CA . GLU A 1 103 ? 12.819 -6.452 -0.050 1.00 92.19 103 GLU A CA 1
ATOM 802 C C . GLU A 1 103 ? 13.020 -6.171 1.451 1.00 92.19 103 GLU A C 1
ATOM 804 O O . GLU A 1 103 ? 13.840 -6.801 2.121 1.00 92.19 103 GLU A O 1
ATOM 809 N N . LEU A 1 104 ? 12.303 -5.176 1.983 1.00 93.19 104 LEU A N 1
ATOM 810 C CA . LEU A 1 104 ? 12.451 -4.729 3.370 1.00 93.19 104 LEU A CA 1
ATOM 811 C C . LEU A 1 104 ? 12.208 -5.868 4.365 1.00 93.19 104 LEU A C 1
ATOM 813 O O . LEU A 1 104 ? 11.322 -6.713 4.171 1.00 93.19 104 LEU A O 1
ATOM 817 N N . SER A 1 105 ? 12.938 -5.854 5.485 1.00 92.50 105 SER A N 1
ATOM 818 C CA . SER A 1 105 ? 12.534 -6.679 6.616 1.00 92.50 105 SER A CA 1
ATOM 819 C C . SER A 1 105 ? 11.249 -6.120 7.230 1.00 92.50 105 SER A C 1
ATOM 821 O O . SER A 1 105 ? 10.880 -4.955 7.061 1.00 92.50 105 SER A O 1
ATOM 823 N N . ARG A 1 106 ? 10.551 -6.979 7.973 1.00 88.56 106 ARG A N 1
ATOM 824 C CA . ARG A 1 106 ? 9.294 -6.634 8.643 1.00 88.56 106 ARG A CA 1
ATOM 825 C C . ARG A 1 106 ? 9.451 -5.431 9.591 1.00 88.56 106 ARG A C 1
ATOM 827 O O . ARG A 1 106 ? 8.529 -4.623 9.676 1.00 88.56 106 ARG A O 1
ATOM 834 N N . ASP A 1 107 ? 10.590 -5.304 10.278 1.00 92.38 107 ASP A N 1
ATOM 835 C CA . ASP A 1 107 ? 10.834 -4.204 11.223 1.00 92.38 107 ASP A CA 1
ATOM 836 C C . ASP A 1 107 ? 11.177 -2.889 10.498 1.00 92.38 107 ASP A C 1
ATOM 838 O O . ASP A 1 107 ? 10.593 -1.860 10.837 1.00 92.38 107 ASP A O 1
ATOM 842 N N . ASP A 1 108 ? 11.970 -2.932 9.418 1.00 95.62 108 ASP A N 1
ATOM 843 C CA . ASP A 1 108 ? 12.227 -1.752 8.567 1.00 95.62 108 ASP A CA 1
ATOM 844 C C . ASP A 1 108 ? 10.930 -1.231 7.920 1.00 95.62 108 ASP A C 1
ATOM 846 O O . ASP A 1 108 ? 10.736 -0.028 7.765 1.00 95.62 108 ASP A O 1
ATOM 850 N N . LEU A 1 109 ? 10.012 -2.136 7.554 1.00 94.50 109 LEU A N 1
ATOM 851 C CA . LEU A 1 109 ? 8.703 -1.780 7.005 1.00 94.50 109 LEU A CA 1
ATOM 852 C C . LEU A 1 109 ? 7.807 -1.081 8.042 1.00 94.50 109 LEU A C 1
ATOM 854 O O . LEU A 1 109 ? 7.065 -0.172 7.678 1.00 94.50 109 LEU A O 1
ATOM 858 N N . ILE A 1 110 ? 7.877 -1.467 9.322 1.00 93.56 110 ILE A N 1
ATOM 859 C CA . ILE A 1 110 ? 7.199 -0.732 10.402 1.00 93.56 110 ILE A CA 1
ATOM 860 C C . ILE A 1 110 ? 7.786 0.675 10.538 1.00 93.56 110 ILE A C 1
ATOM 862 O O . ILE A 1 110 ? 7.024 1.641 10.541 1.00 93.56 110 ILE A O 1
ATOM 866 N N . GLU A 1 111 ? 9.114 0.789 10.613 1.00 95.69 111 GLU A N 1
ATOM 867 C CA . GLU A 1 111 ? 9.797 2.076 10.771 1.00 95.69 111 GLU A CA 1
ATOM 868 C C . GLU A 1 111 ? 9.528 3.003 9.573 1.00 95.69 111 GLU A C 1
ATOM 870 O O . GLU A 1 111 ? 9.284 4.195 9.751 1.00 95.69 111 GLU A O 1
ATOM 875 N N . LEU A 1 112 ? 9.482 2.467 8.351 1.00 95.00 112 LEU A N 1
ATOM 876 C CA . LEU A 1 112 ? 9.083 3.205 7.151 1.00 95.00 112 LEU A CA 1
ATOM 877 C C . LEU A 1 112 ? 7.641 3.729 7.240 1.00 95.00 112 LEU A C 1
ATOM 879 O O . LEU A 1 112 ? 7.387 4.869 6.862 1.00 95.00 112 LEU A O 1
ATOM 883 N N . ILE A 1 113 ? 6.696 2.920 7.726 1.00 95.38 113 ILE A N 1
ATOM 884 C CA . ILE A 1 113 ? 5.280 3.305 7.844 1.00 95.38 113 ILE A CA 1
ATOM 885 C C . ILE A 1 113 ? 5.089 4.388 8.923 1.00 95.38 113 ILE A C 1
ATOM 887 O O . ILE A 1 113 ? 4.381 5.365 8.675 1.00 95.38 113 ILE A O 1
ATOM 891 N N . GLU A 1 114 ? 5.776 4.275 10.066 1.00 93.62 114 GLU A N 1
ATOM 892 C CA . GLU A 1 114 ? 5.815 5.319 11.108 1.00 93.62 114 GLU A CA 1
ATOM 893 C C . GLU A 1 114 ? 6.456 6.619 10.580 1.00 93.62 114 GLU A C 1
ATOM 895 O O . GLU A 1 114 ? 5.882 7.698 10.733 1.00 93.62 114 GLU A O 1
ATOM 900 N N . ASN A 1 115 ? 7.586 6.536 9.867 1.00 94.50 115 ASN A N 1
ATOM 901 C CA . ASN A 1 115 ? 8.254 7.699 9.262 1.00 94.50 115 ASN A CA 1
ATOM 902 C C . ASN A 1 115 ? 7.464 8.350 8.108 1.00 94.50 115 ASN A C 1
ATOM 904 O O . ASN A 1 115 ? 7.668 9.529 7.818 1.00 94.50 115 ASN A O 1
ATOM 908 N N . LEU A 1 116 ? 6.552 7.618 7.459 1.00 90.94 116 LEU A N 1
ATOM 909 C CA . LEU A 1 116 ? 5.606 8.154 6.470 1.00 90.94 116 LEU A CA 1
ATOM 910 C C . LEU A 1 116 ? 4.330 8.742 7.106 1.00 90.94 116 LEU A C 1
ATOM 912 O O . LEU A 1 116 ? 3.448 9.200 6.382 1.00 90.94 116 LEU A O 1
ATOM 916 N N . GLY A 1 117 ? 4.246 8.791 8.441 1.00 89.19 117 GLY A N 1
ATOM 917 C CA . GLY A 1 117 ? 3.213 9.520 9.183 1.00 89.19 117 GLY A CA 1
ATOM 918 C C . GLY A 1 117 ? 2.001 8.697 9.627 1.00 89.19 117 GLY A C 1
ATOM 919 O O . GLY A 1 117 ? 1.048 9.276 10.146 1.00 89.19 117 GLY A O 1
ATOM 920 N N . PHE A 1 118 ? 2.015 7.372 9.458 1.00 92.75 118 PHE A N 1
ATOM 921 C CA . PHE A 1 118 ? 0.966 6.497 9.993 1.00 92.75 118 PHE A CA 1
ATOM 922 C C . PHE A 1 118 ? 1.188 6.190 11.482 1.00 92.75 118 PHE A C 1
ATOM 924 O O . PHE A 1 118 ? 2.321 6.061 11.946 1.00 92.75 118 PHE A O 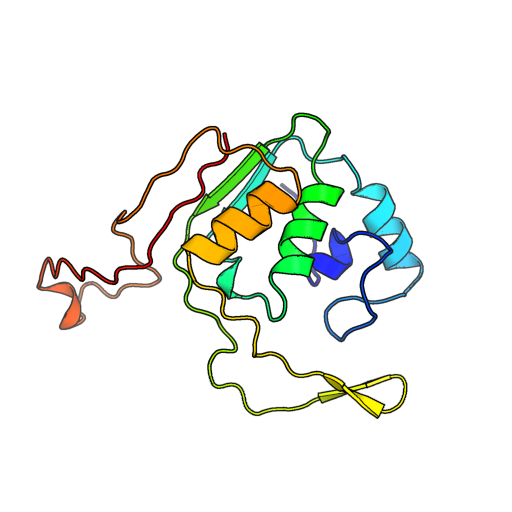1
ATOM 931 N N . VAL A 1 119 ? 0.095 5.998 12.227 1.00 92.31 119 VAL A N 1
ATOM 932 C CA . VAL A 1 119 ? 0.115 5.632 13.653 1.00 92.31 119 VAL A CA 1
ATOM 933 C C . VAL A 1 119 ? -0.452 4.224 13.838 1.00 92.31 119 VAL A C 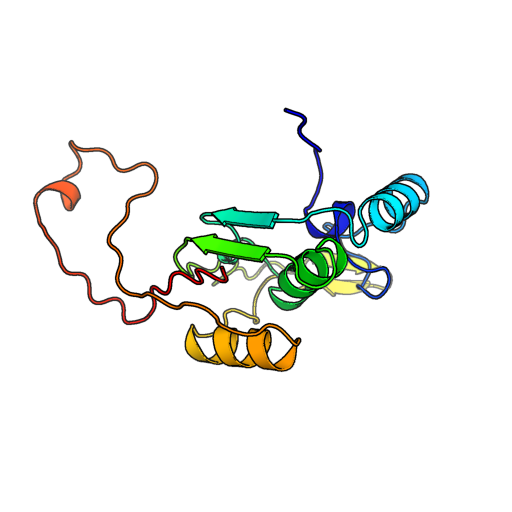1
ATOM 935 O O . VAL A 1 119 ? -1.564 3.928 13.410 1.00 92.31 119 VAL A O 1
ATOM 938 N N . PHE A 1 120 ? 0.310 3.342 14.487 1.00 90.81 120 PHE A N 1
ATOM 939 C CA . PHE A 1 120 ? -0.073 1.943 14.698 1.00 90.81 120 PHE A CA 1
ATOM 940 C C . PHE A 1 120 ? -1.030 1.742 15.881 1.00 90.81 120 PHE A C 1
ATOM 942 O O . PHE A 1 120 ? -0.603 1.379 16.977 1.00 90.81 120 PHE A O 1
ATOM 949 N N . GLU A 1 121 ? -2.332 1.873 15.622 1.00 89.25 121 GLU A N 1
ATOM 950 C CA . GLU A 1 121 ? -3.403 1.526 16.574 1.00 89.25 121 GLU A CA 1
ATOM 951 C C . GLU A 1 121 ? -3.378 0.047 17.008 1.00 89.25 121 GLU A C 1
ATOM 953 O O . GLU A 1 121 ? -3.595 -0.278 18.177 1.00 89.25 121 GLU A O 1
ATOM 958 N N . LYS A 1 122 ? -3.078 -0.882 16.087 1.00 87.69 122 LYS A N 1
ATOM 959 C CA . LYS A 1 122 ? -2.952 -2.312 16.399 1.00 87.69 122 LYS A CA 1
ATOM 960 C C . LYS A 1 122 ? -1.869 -2.991 15.549 1.00 87.69 122 LYS A C 1
ATOM 962 O O . LYS A 1 122 ? -1.589 -2.619 14.413 1.00 87.69 122 LYS A O 1
ATOM 967 N N . ARG A 1 123 ? -1.224 -4.016 16.118 1.00 87.75 123 ARG A N 1
ATOM 968 C CA . ARG A 1 123 ? -0.274 -4.907 15.430 1.00 87.75 123 ARG A CA 1
ATOM 969 C C . ARG A 1 123 ? -0.423 -6.334 15.950 1.00 87.75 123 ARG A C 1
ATOM 971 O O . ARG A 1 123 ? -0.424 -6.549 17.158 1.00 87.75 123 ARG A O 1
ATOM 978 N N . GLU A 1 124 ? -0.507 -7.307 15.047 1.00 87.31 124 GLU A N 1
ATOM 979 C CA . GLU A 1 124 ? -0.466 -8.742 15.370 1.00 87.31 124 GLU A CA 1
ATOM 980 C C . GLU A 1 124 ? 0.530 -9.459 14.444 1.00 87.31 124 GLU A C 1
ATOM 982 O O . GLU A 1 124 ? 0.930 -8.943 13.400 1.00 87.31 124 GLU A O 1
ATOM 987 N N . SER A 1 125 ? 1.024 -10.632 14.836 1.00 82.38 125 SER A N 1
ATOM 988 C CA . SER A 1 125 ? 2.055 -11.364 14.084 1.00 82.38 125 SER A CA 1
ATOM 989 C C . SER A 1 125 ? 1.991 -12.862 14.368 1.00 82.38 125 SER A C 1
ATOM 991 O O . SER A 1 125 ? 1.539 -13.276 15.433 1.00 82.38 125 SER A O 1
ATOM 993 N N . GLY A 1 126 ? 2.446 -13.679 13.417 1.00 81.06 126 GLY A N 1
ATOM 994 C CA . GLY A 1 126 ? 2.394 -15.142 13.516 1.00 81.06 126 GLY A CA 1
ATOM 995 C C . GLY A 1 126 ? 0.991 -15.741 13.348 1.00 81.06 126 GLY A C 1
ATOM 996 O O . GLY A 1 126 ? 0.755 -16.860 13.796 1.00 81.06 126 GLY A O 1
ATOM 997 N N . ILE A 1 127 ? 0.061 -15.013 12.718 1.00 86.88 127 ILE A N 1
ATOM 998 C CA . ILE A 1 127 ? -1.271 -15.525 12.370 1.00 86.88 127 ILE A CA 1
ATOM 999 C C . ILE A 1 127 ? -1.109 -16.591 11.272 1.00 86.88 127 ILE A C 1
ATOM 1001 O O . ILE A 1 127 ? -0.681 -16.264 10.166 1.00 86.88 127 ILE A O 1
ATOM 1005 N N . GLU A 1 128 ? -1.443 -17.860 11.548 1.00 85.94 128 GLU A N 1
ATOM 1006 C CA . GLU A 1 128 ? -1.436 -18.892 10.498 1.00 85.94 128 GLU A CA 1
ATOM 1007 C C . GLU A 1 128 ? -2.552 -1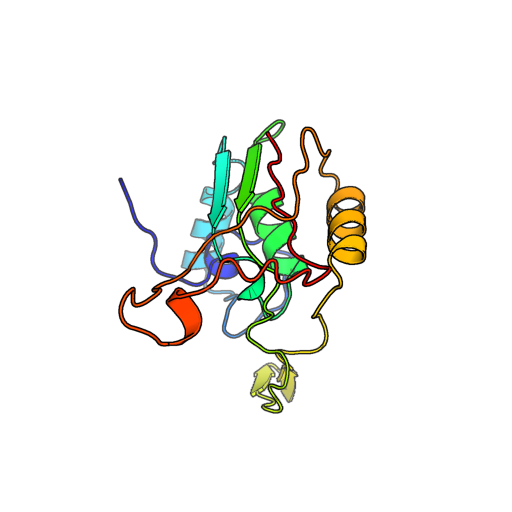8.606 9.484 1.00 85.94 128 GLU A C 1
ATOM 1009 O O . GLU A 1 128 ? -3.717 -18.436 9.844 1.00 85.94 128 GLU A O 1
ATOM 1014 N N . SER A 1 129 ? -2.194 -18.597 8.202 1.00 86.44 129 SER A N 1
ATOM 1015 C CA . SER A 1 129 ? -3.133 -18.528 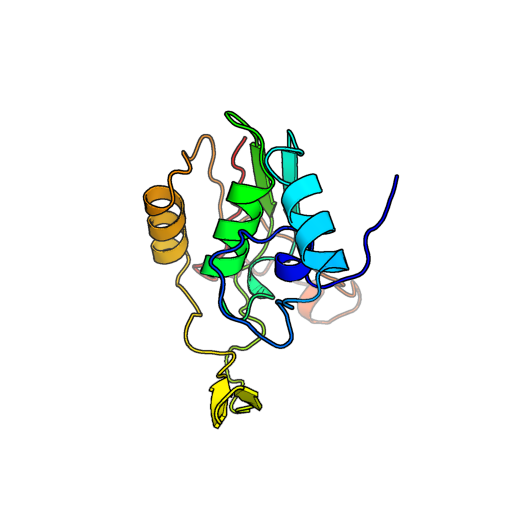7.086 1.00 86.44 129 SER A CA 1
ATOM 1016 C C . SER A 1 129 ? -2.634 -19.389 5.925 1.00 86.44 129 SER A C 1
ATOM 1018 O O . SER A 1 129 ? -1.549 -19.977 5.974 1.00 86.44 129 SER A O 1
ATOM 1020 N N . SER A 1 130 ? -3.439 -19.512 4.873 1.00 87.81 130 SER A N 1
ATOM 1021 C CA . SER A 1 130 ? -3.093 -20.310 3.703 1.00 87.81 130 SER A CA 1
ATOM 1022 C C . SER A 1 130 ? -3.653 -19.715 2.421 1.00 87.81 130 SER A C 1
ATOM 1024 O O . SER A 1 130 ? -4.851 -19.452 2.339 1.00 87.81 130 SER A O 1
ATOM 1026 N N . TYR A 1 131 ? -2.805 -19.601 1.404 1.00 87.44 131 TYR A N 1
ATOM 1027 C CA . TYR A 1 131 ? -3.185 -19.169 0.065 1.00 87.44 131 TYR A CA 1
ATOM 1028 C C . TYR A 1 131 ? -3.279 -20.398 -0.853 1.00 87.44 131 TYR A C 1
ATOM 1030 O O . TYR A 1 131 ? -2.334 -21.182 -0.918 1.00 87.44 131 TYR A O 1
ATOM 1038 N N . CYS A 1 132 ? -4.431 -20.613 -1.500 1.00 88.69 132 CYS A N 1
ATOM 1039 C CA . CYS A 1 132 ? -4.687 -21.706 -2.460 1.00 88.69 132 CYS A CA 1
ATOM 1040 C C . CYS A 1 132 ? -4.220 -23.129 -2.037 1.00 88.69 132 CYS A C 1
ATOM 1042 O O . CYS A 1 132 ? -3.844 -23.940 -2.882 1.00 88.69 132 CYS A O 1
ATOM 1044 N N . ARG A 1 133 ? -4.245 -23.454 -0.733 1.00 82.94 133 ARG A N 1
ATOM 1045 C CA . ARG A 1 133 ? -3.740 -24.725 -0.169 1.00 82.94 133 ARG A CA 1
ATOM 1046 C C . ARG A 1 133 ? -4.601 -25.926 -0.594 1.00 82.94 133 ARG A C 1
ATOM 1048 O O . ARG A 1 133 ? -5.761 -26.023 -0.201 1.00 82.94 133 ARG A O 1
ATOM 1055 N N . ASP A 1 134 ? -4.009 -26.896 -1.296 1.00 85.62 134 ASP A N 1
ATOM 1056 C CA . ASP A 1 134 ? -4.623 -28.219 -1.483 1.00 85.62 134 ASP A CA 1
ATOM 1057 C C . ASP A 1 134 ? -4.550 -29.049 -0.188 1.00 85.62 134 ASP A C 1
ATOM 1059 O O . ASP A 1 134 ? -3.471 -29.352 0.326 1.00 85.62 134 ASP A O 1
ATOM 1063 N N . ILE A 1 135 ? -5.719 -29.466 0.299 1.00 84.50 135 ILE A N 1
ATOM 1064 C CA . ILE A 1 135 ? -5.907 -30.314 1.486 1.00 84.50 135 ILE A CA 1
ATOM 1065 C C . ILE A 1 135 ? -5.300 -31.719 1.297 1.00 84.50 135 ILE A C 1
ATOM 1067 O O . ILE A 1 135 ? -4.957 -32.384 2.277 1.00 84.50 135 ILE A O 1
ATOM 1071 N N . LYS A 1 136 ? -5.144 -32.192 0.053 1.00 85.81 136 LYS A N 1
ATOM 1072 C CA . LYS A 1 136 ? -4.547 -33.502 -0.265 1.00 85.81 136 LYS A CA 1
ATOM 1073 C C . LYS A 1 136 ? -3.019 -33.467 -0.372 1.00 85.81 136 LYS A C 1
ATOM 1075 O O . LYS A 1 136 ? -2.402 -34.533 -0.380 1.00 85.81 136 LYS A O 1
ATOM 1080 N N . SER A 1 137 ? -2.406 -32.282 -0.414 1.00 84.38 137 SER A N 1
ATOM 1081 C CA . SER A 1 137 ? -0.952 -32.125 -0.483 1.00 84.38 137 SER A CA 1
ATOM 1082 C C . SER A 1 137 ? -0.255 -32.728 0.740 1.00 84.38 137 SER A C 1
ATOM 1084 O O . SER A 1 137 ? -0.731 -32.613 1.872 1.00 84.38 137 SER A O 1
ATOM 1086 N N . LEU A 1 138 ? 0.923 -33.327 0.532 1.00 74.81 138 LEU A N 1
ATOM 1087 C CA . LEU A 1 138 ? 1.733 -33.915 1.607 1.00 74.81 138 LEU A CA 1
ATOM 1088 C C . LEU A 1 138 ? 2.100 -32.887 2.692 1.00 74.81 138 LEU A C 1
ATOM 1090 O O . LEU A 1 138 ? 2.148 -33.239 3.870 1.00 74.81 138 LEU A O 1
ATOM 1094 N N . GLY A 1 139 ? 2.263 -31.611 2.320 1.00 68.19 139 GLY A N 1
ATOM 1095 C CA . GLY A 1 139 ? 2.510 -30.514 3.263 1.00 68.19 139 GLY A CA 1
ATOM 1096 C C . GLY A 1 139 ? 1.324 -30.171 4.177 1.00 68.19 139 GLY A C 1
ATOM 1097 O O . GLY A 1 139 ? 1.510 -29.480 5.173 1.00 68.19 139 GLY A O 1
ATOM 1098 N N . CYS A 1 140 ? 0.110 -30.660 3.892 1.00 57.84 140 CYS A N 1
ATOM 1099 C CA . CYS A 1 140 ? -1.088 -30.341 4.676 1.00 57.84 140 CYS A CA 1
ATOM 1100 C C . CYS A 1 140 ? -1.240 -31.189 5.959 1.00 57.84 140 CYS A C 1
ATOM 1102 O O . CYS A 1 140 ? -2.080 -30.881 6.805 1.00 57.84 140 CYS A O 1
ATOM 1104 N N . LYS A 1 141 ? -0.462 -32.269 6.132 1.00 45.50 141 LYS A N 1
ATOM 1105 C CA . LYS A 1 141 ? -0.665 -33.248 7.225 1.00 45.50 141 LYS A CA 1
ATOM 1106 C C . LYS A 1 141 ? -0.027 -32.900 8.571 1.00 45.50 141 LYS A C 1
ATOM 1108 O O . LYS A 1 141 ? -0.119 -33.688 9.510 1.00 45.50 141 LYS A O 1
ATOM 1113 N N . SER A 1 142 ? 0.576 -31.728 8.694 1.00 45.19 142 SER A N 1
ATOM 1114 C CA . SER A 1 142 ? 1.253 -31.298 9.913 1.00 45.19 142 SER A CA 1
ATOM 1115 C C . SER A 1 142 ? 0.868 -29.872 10.268 1.00 45.19 142 SER A C 1
ATOM 1117 O O . SER A 1 142 ? 0.981 -28.976 9.435 1.00 45.19 142 SER A O 1
ATOM 1119 N N . LYS A 1 143 ? 0.525 -29.650 11.545 1.00 46.41 143 LYS A N 1
ATOM 1120 C CA . LYS A 1 143 ? 0.689 -28.342 12.193 1.00 46.41 143 LYS A CA 1
ATOM 1121 C C . LYS A 1 143 ? 2.187 -28.050 12.295 1.00 46.41 143 LYS A C 1
ATOM 1123 O O . LYS A 1 143 ? 2.781 -28.178 13.364 1.00 46.41 143 LYS A O 1
ATOM 1128 N N . VAL A 1 144 ? 2.822 -27.744 11.165 1.00 38.19 144 VAL A N 1
ATOM 1129 C CA . VAL A 1 144 ? 4.180 -27.214 11.183 1.00 38.19 144 VAL A CA 1
ATOM 1130 C C . VAL A 1 144 ? 4.043 -25.790 11.682 1.00 38.19 144 VAL A C 1
ATOM 1132 O O . VAL A 1 144 ? 3.641 -24.904 10.933 1.00 38.19 144 VAL A O 1
ATOM 1135 N N . THR A 1 145 ? 4.376 -25.564 12.950 1.00 36.56 145 THR A N 1
ATOM 1136 C CA . THR A 1 145 ? 4.624 -24.214 13.456 1.00 36.56 145 THR A CA 1
ATOM 1137 C C . THR A 1 145 ? 5.920 -23.714 12.819 1.00 36.56 145 THR A C 1
ATOM 1139 O O . THR A 1 145 ? 6.973 -23.679 13.458 1.00 36.56 145 THR A O 1
ATOM 1142 N N . LEU A 1 146 ? 5.856 -23.381 11.527 1.00 30.30 146 LEU A N 1
ATOM 1143 C CA . LEU A 1 146 ? 6.908 -22.679 10.812 1.00 30.30 146 LEU A CA 1
ATOM 1144 C C . LEU A 1 146 ? 7.037 -21.306 11.461 1.00 30.30 146 LEU A C 1
ATOM 1146 O O . LEU A 1 146 ? 6.330 -20.366 11.115 1.00 30.30 146 LEU A O 1
ATOM 1150 N N . LYS A 1 147 ? 7.959 -21.192 12.419 1.00 30.38 147 LYS A N 1
ATOM 1151 C CA . LYS A 1 147 ? 8.462 -19.904 12.896 1.00 30.38 147 LYS A CA 1
ATOM 1152 C C . LYS A 1 147 ? 9.366 -19.281 11.828 1.00 30.38 147 LYS A C 1
ATOM 1154 O O . LYS A 1 147 ? 10.549 -19.047 12.061 1.00 30.38 147 LYS A O 1
ATOM 1159 N N . THR A 1 148 ? 8.803 -18.994 10.657 1.00 31.33 148 THR A N 1
ATOM 1160 C CA . THR A 1 148 ? 9.304 -17.905 9.820 1.00 31.33 148 THR A CA 1
ATOM 1161 C C . THR A 1 148 ? 9.199 -16.641 10.668 1.00 31.33 148 THR A C 1
ATOM 1163 O O . THR A 1 148 ? 8.110 -16.260 11.090 1.00 31.33 148 THR A O 1
ATOM 1166 N N . HIS A 1 149 ? 10.336 -16.029 11.004 1.00 34.44 149 HIS A N 1
ATOM 1167 C CA . HIS A 1 149 ? 10.408 -14.939 11.993 1.00 34.44 149 HIS A CA 1
ATOM 1168 C C . HIS A 1 149 ? 9.748 -13.618 11.530 1.00 34.44 149 HIS A C 1
ATOM 1170 O O . HIS A 1 149 ? 9.744 -12.626 12.258 1.00 34.44 149 HIS A O 1
ATOM 1176 N N . THR A 1 150 ? 9.169 -13.626 10.330 1.00 32.94 150 THR A N 1
ATOM 1177 C CA . THR A 1 150 ? 8.682 -12.489 9.549 1.00 32.94 150 THR A CA 1
ATOM 1178 C C . THR A 1 150 ? 7.312 -12.807 8.939 1.00 32.94 150 THR A C 1
ATOM 1180 O O . THR A 1 150 ? 7.164 -13.138 7.766 1.00 32.94 150 THR A O 1
ATOM 1183 N N . SER A 1 151 ? 6.266 -12.729 9.761 1.00 32.28 151 SER A N 1
ATOM 1184 C CA . SER A 1 151 ? 4.865 -12.755 9.312 1.00 32.28 151 SER A CA 1
ATOM 1185 C C . SER A 1 151 ? 4.047 -11.804 10.188 1.00 32.28 151 SER A C 1
ATOM 1187 O O . SER A 1 151 ? 3.557 -12.203 11.245 1.00 32.28 151 SER A O 1
ATOM 1189 N N . PHE A 1 152 ? 3.988 -10.524 9.813 1.00 34.72 152 PHE A N 1
ATOM 1190 C CA . PHE A 1 152 ? 3.252 -9.498 10.556 1.00 34.72 152 PHE A CA 1
ATOM 1191 C C . PHE A 1 152 ? 1.951 -9.180 9.811 1.00 34.72 152 PHE A C 1
ATOM 1193 O O . PHE A 1 152 ? 1.958 -9.020 8.596 1.00 34.72 152 PHE A O 1
ATOM 1200 N N . CYS A 1 153 ? 0.851 -9.022 10.539 1.00 33.78 153 CYS A N 1
ATOM 1201 C CA . CYS A 1 153 ? -0.395 -8.485 10.013 1.00 33.78 153 CYS A CA 1
ATOM 1202 C C . CYS A 1 153 ? -0.544 -7.051 10.532 1.00 33.78 153 CYS A C 1
ATOM 1204 O O . CYS A 1 153 ? -0.688 -6.835 11.741 1.00 33.78 153 CYS A O 1
ATOM 1206 N N . ILE A 1 154 ? -0.494 -6.072 9.631 1.00 40.88 154 ILE A N 1
ATOM 1207 C CA . ILE A 1 154 ? -0.633 -4.654 9.974 1.00 40.88 154 ILE A CA 1
ATOM 1208 C C . ILE A 1 154 ? -2.128 -4.311 9.982 1.00 40.88 154 ILE A C 1
ATOM 1210 O O . ILE A 1 154 ? -2.672 -3.751 9.041 1.00 40.88 154 ILE A O 1
ATOM 1214 N N . TYR A 1 155 ? -2.817 -4.676 11.061 1.00 34.56 155 TYR A N 1
ATOM 1215 C CA . TYR A 1 155 ? -4.132 -4.110 11.362 1.00 34.56 155 TYR A CA 1
ATOM 1216 C C . TYR A 1 155 ? -3.959 -2.658 11.849 1.00 34.56 155 TYR A C 1
ATOM 1218 O O . TYR A 1 155 ? -4.072 -2.426 13.048 1.00 34.56 155 TYR A O 1
ATOM 1226 N N . LEU A 1 156 ? -3.702 -1.675 10.974 1.00 39.94 156 LEU A N 1
ATOM 1227 C CA . LEU A 1 156 ? -4.092 -0.310 11.361 1.00 39.94 156 LEU A CA 1
ATOM 1228 C C . LEU A 1 156 ? -5.628 -0.325 11.431 1.00 39.94 156 LEU A C 1
ATOM 1230 O O . LEU A 1 156 ? -6.276 -0.943 10.577 1.00 39.94 156 LEU A O 1
ATOM 1234 N N . ILE A 1 157 ? -6.171 0.215 12.525 1.00 38.00 157 ILE A N 1
ATOM 1235 C CA . ILE A 1 157 ? -7.622 0.289 12.767 1.00 38.00 157 ILE A CA 1
ATOM 1236 C C . ILE A 1 157 ? -8.257 1.260 11.779 1.00 38.00 157 ILE A C 1
ATOM 1238 O O . ILE A 1 157 ? -7.520 2.141 11.282 1.00 38.00 157 ILE A O 1
#

pLDDT: mean 85.01, std 18.01, range [30.3, 98.06]

InterPro domains:
  IPR012901 Carnosine N-methyltransferase [PF07942] (1-138)
  IPR012901 Carnosine N-methyltransferase [PTHR12303] (1-138)
  IPR012901 Carnosine N-methyltransferase [SM01296] (1-143)

Organism: NCBI:txid561895

Sequence (157 aa):
MSITAGSFIDLYGPPDLQASPTYSVDPTVVELREANKESFDVVVTSFFLDTASNIIEYIKAISYCLKKDGIWINFGPLLWHFE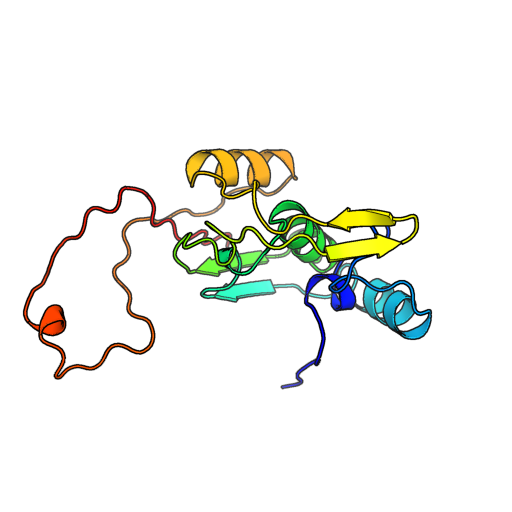GDHNVTMGEGNVPIIRKGLELSRDDLIELIENLGFVFEKRESGIESSYCRDIKSLGCKSKVTLKTHTSFCIYLI

Secondary structure (DSSP, 8-state):
-----S-HHHHH--TTSPPBTTB---HHHHHHHHHHTT-EEEEEEES-GGG-S-HHHHHHHHHHHEEEEEEEEEE-----TTTT---EEE-GGG-EEES-S----HHHHHHHHHHTT---S--EE-----SS--TTSGGGGS------S--EEEE--

Radius of gyration: 17.36 Å; chains: 1; bounding box: 37×47×38 Å